Protein AF-A0A7Z9PS27-F1 (afdb_monomer_lite)

Sequence (153 aa):
MKRIVLAVFAALIVLSVTVVIWARYPKLSHPKLITDTVARANERFKTRQGGANDPEQNAYLEPNFLPYWGIRAQQKENEPAEQAVEGWTAVAYDKQGRQVDHQALLKTSDTSDYHKGRDGFQSIYPKLSEAIAREKFVVPADKISLVNELGQN

Radius of gyration: 27.87 Å; chains: 1; bounding box: 44×56×88 Å

Secondary structure (DSSP, 8-state):
-HHHHHHHHHHHHHHHHHHHHHHHSPPPSSHHHHHHHHHHHHHHHHHHHTTTT-TTTBGGG-GGGTTTTT-GGG--TT-HHHHHHHHHHHHHB-TTSPBP-HHHHTTSS--HHHHHHHHHHHHHHHHHHHHHTSSB----HHHHHHHHHTT--

Structure (mmCIF, N/CA/C/O backbone):
data_AF-A0A7Z9PS27-F1
#
_entry.id   AF-A0A7Z9PS27-F1
#
loop_
_atom_site.group_PDB
_atom_site.id
_atom_site.type_symbol
_atom_site.label_atom_id
_atom_site.label_alt_id
_atom_site.label_comp_id
_atom_site.label_asym_id
_atom_site.label_entity_id
_atom_site.label_seq_id
_atom_site.pdbx_PDB_ins_code
_atom_site.Cartn_x
_atom_site.Cartn_y
_atom_site.Cartn_z
_atom_site.occupancy
_atom_site.B_iso_or_equiv
_atom_site.auth_seq_id
_atom_site.auth_comp_id
_atom_site.auth_asym_id
_atom_site.auth_atom_id
_atom_site.pdbx_PDB_model_num
ATOM 1 N N . MET A 1 1 ? -20.879 38.917 54.825 1.00 62.47 1 MET A N 1
ATOM 2 C CA . MET A 1 1 ? -19.775 38.819 53.838 1.00 62.47 1 MET A CA 1
ATOM 3 C C . MET A 1 1 ? -19.169 37.420 53.733 1.00 62.47 1 MET A C 1
ATOM 5 O O . MET A 1 1 ? -19.347 36.822 52.685 1.00 62.47 1 MET A O 1
ATOM 9 N N . LYS A 1 2 ? -18.549 36.836 54.775 1.00 73.06 2 LYS A N 1
ATOM 10 C CA . LYS A 1 2 ? -17.888 35.505 54.685 1.00 73.06 2 LYS A CA 1
ATOM 11 C C . LYS A 1 2 ? -18.762 34.374 54.109 1.00 73.06 2 LYS A C 1
ATOM 13 O O . LYS A 1 2 ? -18.301 33.632 53.254 1.00 73.06 2 LYS A O 1
ATOM 18 N N . ARG A 1 3 ? -20.033 34.276 54.521 1.00 79.94 3 ARG A N 1
ATOM 19 C CA . ARG A 1 3 ? -20.974 33.250 54.020 1.00 79.94 3 ARG A CA 1
ATOM 20 C C . ARG A 1 3 ? -21.334 33.417 52.539 1.00 79.94 3 ARG A C 1
ATOM 22 O O . ARG A 1 3 ? -21.484 32.427 51.841 1.00 79.94 3 ARG A O 1
ATOM 29 N N . ILE A 1 4 ? -21.427 34.661 52.068 1.00 83.25 4 ILE A N 1
ATOM 30 C CA . ILE A 1 4 ? -21.718 34.978 50.662 1.00 83.25 4 ILE A CA 1
ATOM 31 C C . ILE A 1 4 ? -20.498 34.638 49.800 1.00 83.25 4 ILE A C 1
ATOM 33 O O . ILE A 1 4 ? -20.640 33.988 48.775 1.00 83.25 4 ILE A O 1
ATOM 37 N N . VAL A 1 5 ? -19.292 34.990 50.260 1.00 83.69 5 VAL A N 1
ATOM 38 C CA . VAL A 1 5 ? -18.036 34.650 49.569 1.00 83.69 5 VAL A CA 1
ATOM 39 C C . VAL A 1 5 ? -17.852 33.132 49.468 1.00 83.69 5 VAL A C 1
ATOM 41 O O . VAL A 1 5 ? -17.544 32.636 48.391 1.00 83.69 5 VAL A O 1
ATOM 44 N N . LEU A 1 6 ? -18.111 32.386 50.548 1.00 88.06 6 LEU A N 1
ATOM 45 C CA . LEU A 1 6 ? -18.082 30.916 50.545 1.00 88.06 6 LEU A CA 1
ATOM 46 C C . LEU A 1 6 ? -19.096 30.307 49.567 1.00 88.06 6 LEU A C 1
ATOM 48 O O . LEU A 1 6 ? -18.754 29.374 48.845 1.00 88.06 6 LEU A O 1
ATOM 52 N N . ALA A 1 7 ? -20.316 30.846 49.508 1.00 87.69 7 ALA A N 1
ATOM 53 C CA . ALA A 1 7 ? -21.339 30.377 48.577 1.00 87.69 7 ALA A CA 1
ATOM 54 C C . ALA A 1 7 ? -20.946 30.624 47.110 1.00 87.69 7 ALA A C 1
ATOM 56 O O . ALA A 1 7 ? -21.108 29.736 46.275 1.00 87.69 7 ALA A O 1
ATOM 57 N N . VAL A 1 8 ? -20.372 31.792 46.802 1.00 88.94 8 VAL A N 1
ATOM 58 C CA . VAL A 1 8 ? -19.871 32.114 45.454 1.00 88.94 8 VAL A CA 1
ATOM 59 C C . VAL A 1 8 ? -18.703 31.202 45.070 1.00 88.94 8 VAL A C 1
ATOM 61 O O . VAL A 1 8 ? -18.676 30.678 43.959 1.00 88.94 8 VAL A O 1
ATOM 64 N N . PHE A 1 9 ? -17.769 30.952 45.991 1.00 91.56 9 PHE A N 1
ATOM 65 C CA . PHE A 1 9 ? -16.640 30.051 45.742 1.00 91.56 9 PHE A CA 1
ATOM 66 C C . PHE A 1 9 ? -17.099 28.609 45.494 1.00 91.56 9 PHE A C 1
ATOM 68 O O . PHE A 1 9 ? -16.635 27.964 44.556 1.00 91.56 9 PHE A O 1
ATOM 75 N N . ALA A 1 10 ? -18.055 28.115 46.285 1.00 92.44 10 ALA A N 1
ATOM 76 C CA . ALA A 1 10 ? -18.646 26.796 46.080 1.00 92.44 10 ALA A CA 1
ATOM 77 C C . ALA A 1 10 ? -19.357 26.694 44.718 1.00 92.44 10 ALA A C 1
ATOM 79 O O . ALA A 1 10 ? -19.178 25.704 44.010 1.00 92.44 10 ALA A O 1
ATOM 80 N N . ALA A 1 11 ? -20.099 27.729 44.309 1.00 91.69 11 ALA A N 1
ATOM 81 C CA . ALA A 1 11 ? -20.753 27.770 43.002 1.00 91.69 11 ALA A CA 1
ATOM 82 C C . ALA A 1 11 ? -19.742 27.734 41.840 1.00 91.69 11 ALA A C 1
ATOM 84 O O . ALA A 1 11 ? -19.946 26.998 40.876 1.00 91.69 11 ALA A O 1
ATOM 85 N N . LEU A 1 12 ? -18.625 28.464 41.951 1.00 92.88 12 LEU A N 1
ATOM 86 C CA . LEU A 1 12 ? -17.546 28.447 40.955 1.00 92.88 12 LEU A CA 1
ATOM 87 C C . LEU A 1 12 ? -16.874 2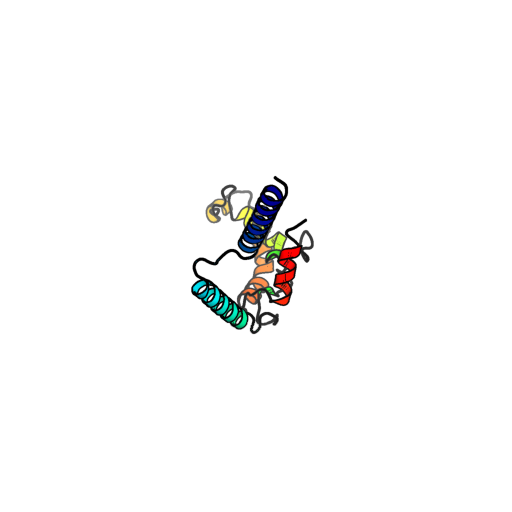7.076 40.848 1.00 92.88 12 LEU A C 1
ATOM 89 O O . LEU A 1 12 ? -16.596 26.623 39.738 1.00 92.88 12 LEU A O 1
ATOM 93 N N . ILE A 1 13 ? -16.651 26.390 41.972 1.00 93.69 13 ILE A N 1
ATOM 94 C CA . ILE A 1 13 ? -16.111 25.024 41.973 1.00 93.69 13 ILE A CA 1
ATOM 95 C C . ILE A 1 13 ? -17.077 24.071 41.261 1.00 93.69 13 ILE A C 1
ATOM 97 O O . ILE A 1 13 ? -16.653 23.331 40.375 1.00 93.69 13 ILE A O 1
ATOM 101 N N . VAL A 1 14 ? -18.373 24.118 41.585 1.00 93.69 14 VAL A N 1
ATOM 102 C CA . VAL A 1 14 ? -19.389 23.266 40.940 1.00 93.69 14 VAL A CA 1
ATOM 103 C C . VAL A 1 14 ? -19.452 23.526 39.434 1.00 93.69 14 VAL A C 1
ATOM 105 O O . VAL A 1 14 ? -19.465 22.579 38.643 1.00 93.69 14 VAL A O 1
ATOM 108 N N . LEU A 1 15 ? -19.430 24.796 39.020 1.00 92.62 15 LEU A N 1
ATOM 109 C CA . LEU A 1 15 ? -19.414 25.174 37.608 1.00 92.62 15 LEU A CA 1
ATOM 110 C C . LEU A 1 15 ? -18.160 24.634 36.904 1.00 92.62 15 LEU A C 1
ATOM 112 O O . LEU A 1 15 ? -18.261 24.027 35.840 1.00 92.62 15 LEU A O 1
ATOM 116 N N . SER A 1 16 ? -16.993 24.789 37.533 1.00 90.94 16 SER A N 1
ATOM 117 C CA . SER A 1 16 ? -15.708 24.342 36.984 1.00 90.94 16 SER A CA 1
ATOM 118 C C . SER A 1 16 ? -15.673 22.825 36.800 1.00 90.94 16 SER A C 1
ATOM 120 O O . SER A 1 16 ? -15.322 22.340 35.727 1.00 90.94 16 SER A O 1
ATOM 122 N N . VAL A 1 17 ? -16.108 22.065 37.811 1.00 91.75 17 VAL A N 1
ATOM 123 C CA . VAL A 1 17 ? -16.201 20.597 37.738 1.00 91.75 17 VAL A CA 1
ATOM 124 C C . VAL A 1 17 ? -17.160 20.167 36.626 1.00 91.75 17 VAL A C 1
ATOM 126 O O . VAL A 1 17 ? -16.844 19.260 35.859 1.00 91.75 17 VAL A O 1
ATOM 129 N N . THR A 1 18 ? -18.298 20.847 36.484 1.00 86.44 18 THR A N 1
ATOM 130 C CA . THR A 1 18 ? -19.286 20.536 35.441 1.00 86.44 18 THR A CA 1
ATOM 131 C C . THR A 1 18 ? -18.715 20.748 34.037 1.00 86.44 18 THR A C 1
ATOM 133 O O . THR A 1 18 ? -18.883 19.888 33.171 1.00 86.44 18 THR A O 1
ATOM 136 N N . VAL A 1 19 ? -17.988 21.849 33.815 1.00 86.44 19 VAL A N 1
ATOM 137 C CA . VAL A 1 19 ? -17.320 22.134 32.533 1.00 86.44 19 VAL A CA 1
ATOM 138 C C . VAL A 1 19 ? -16.235 21.100 32.232 1.00 86.44 19 VAL A C 1
ATOM 140 O O . VAL A 1 19 ? -16.171 20.600 31.111 1.00 86.44 19 VAL A O 1
ATOM 143 N N . VAL A 1 20 ? -15.426 20.720 33.226 1.00 87.81 20 VAL A N 1
ATOM 144 C CA . VAL A 1 20 ? -14.389 19.686 33.063 1.00 87.81 20 VAL A CA 1
ATOM 145 C C . VAL A 1 20 ? -15.002 18.334 32.693 1.00 87.81 20 VAL A C 1
ATOM 147 O O . VAL A 1 20 ? -14.497 17.659 31.798 1.00 87.81 20 VAL A O 1
ATOM 150 N N . ILE A 1 21 ? -16.107 17.938 33.332 1.00 85.38 21 ILE A N 1
ATOM 151 C CA . ILE A 1 21 ? -16.817 16.693 33.004 1.00 85.38 21 ILE A CA 1
ATOM 152 C C . ILE A 1 21 ? -17.379 16.753 31.582 1.00 85.38 21 ILE A C 1
ATOM 154 O O . ILE A 1 21 ? -17.204 15.805 30.821 1.00 85.38 21 ILE A O 1
ATOM 158 N N . TRP A 1 22 ? -18.014 17.861 31.199 1.00 83.25 22 TRP A N 1
ATOM 159 C CA . TRP A 1 22 ? -18.561 18.029 29.852 1.00 83.25 22 TRP A CA 1
ATOM 160 C C . TRP A 1 22 ? -17.472 17.986 28.771 1.00 83.25 22 TRP A C 1
ATOM 162 O O . TRP A 1 22 ? -17.645 17.315 27.757 1.00 83.25 22 TRP A O 1
ATOM 172 N N . ALA A 1 23 ? -16.326 18.629 29.014 1.00 79.19 23 ALA A N 1
ATOM 173 C CA . ALA A 1 23 ? -15.181 18.600 28.107 1.00 79.19 23 ALA A CA 1
ATOM 174 C C . ALA A 1 23 ? -14.543 17.204 28.004 1.00 79.19 23 ALA A C 1
ATOM 176 O O . ALA A 1 23 ? -14.078 16.812 26.936 1.00 79.19 23 ALA A O 1
ATOM 177 N N . ARG A 1 24 ? -14.529 16.436 29.102 1.00 79.94 24 ARG A N 1
ATOM 178 C CA . ARG A 1 24 ? -13.948 15.085 29.141 1.00 79.94 24 ARG A CA 1
ATOM 179 C C . ARG A 1 24 ? -14.873 14.014 28.561 1.00 79.94 24 ARG A C 1
ATOM 181 O O . ARG A 1 24 ? -14.388 12.987 28.097 1.00 79.94 24 ARG A O 1
ATOM 188 N N . TYR A 1 25 ? -16.180 14.262 28.567 1.00 76.06 25 TYR A N 1
ATOM 189 C CA . TYR A 1 25 ? -17.203 13.363 28.035 1.00 76.06 25 TYR A CA 1
ATOM 190 C C . TYR A 1 25 ? -18.105 14.112 27.049 1.00 76.06 25 TYR A C 1
ATOM 192 O O . TYR A 1 25 ? -19.281 14.358 27.350 1.00 76.06 25 TYR A O 1
ATOM 200 N N . PRO A 1 26 ? -17.577 14.489 25.868 1.00 71.56 26 PRO A N 1
ATOM 201 C CA . PRO A 1 26 ? -18.384 15.140 24.851 1.00 71.56 26 PRO A CA 1
ATOM 202 C C . PRO A 1 26 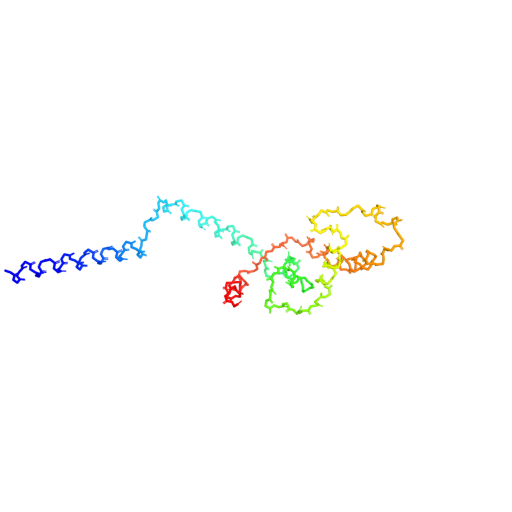? -19.575 14.242 24.505 1.00 71.56 26 PRO A C 1
ATOM 204 O O . PRO A 1 26 ? -19.424 13.053 24.211 1.00 71.56 26 PRO A O 1
ATOM 207 N N . LYS A 1 27 ? -20.788 14.801 24.562 1.00 71.50 27 LYS A N 1
ATOM 208 C CA . LYS A 1 27 ? -21.991 14.067 24.164 1.00 71.50 27 LYS A CA 1
ATOM 209 C C . LYS A 1 27 ? -21.911 13.782 22.669 1.00 71.50 27 LYS A C 1
ATOM 211 O O . LYS A 1 27 ? -21.889 14.702 21.858 1.00 71.50 27 LYS A O 1
ATOM 216 N N . LEU A 1 28 ? -21.902 12.503 22.312 1.00 74.75 28 LEU A N 1
ATOM 217 C CA . LEU A 1 28 ? -22.035 12.086 20.923 1.00 74.75 28 LEU A CA 1
ATOM 218 C C . LEU A 1 28 ? -23.425 12.480 20.416 1.00 74.75 28 LEU A C 1
ATOM 220 O O . LEU A 1 28 ? -24.426 12.142 21.045 1.00 74.75 28 LEU A O 1
ATOM 224 N N . SER A 1 29 ? -23.496 13.155 19.269 1.00 78.81 29 SER A N 1
ATOM 225 C CA . SER A 1 29 ? -24.774 13.572 18.673 1.00 78.81 29 SER A CA 1
ATOM 226 C C . SER A 1 29 ? -25.646 12.376 18.266 1.00 78.81 29 SER A C 1
ATOM 228 O O . SER A 1 29 ? -26.868 12.461 18.304 1.00 78.81 29 SER A O 1
ATOM 230 N N . HIS A 1 30 ? -25.023 11.243 17.916 1.00 81.44 30 HIS A N 1
ATOM 231 C CA . HIS A 1 30 ? -25.706 10.022 17.475 1.00 81.44 30 HIS A CA 1
ATOM 232 C C . HIS A 1 30 ? -24.998 8.770 18.027 1.00 81.44 30 HIS A C 1
ATOM 234 O O . HIS A 1 30 ? -24.335 8.055 17.274 1.00 81.44 30 HIS A O 1
ATOM 240 N N . PRO A 1 31 ? -25.104 8.484 19.338 1.00 81.44 31 PRO A N 1
ATOM 241 C CA . PRO A 1 31 ? -24.325 7.425 19.979 1.00 81.44 31 PRO A CA 1
ATOM 242 C C . PRO A 1 31 ? -24.606 6.050 19.361 1.00 81.44 31 PRO A C 1
ATOM 244 O O . PRO A 1 31 ? -23.666 5.336 19.042 1.00 81.44 31 PRO A O 1
ATOM 247 N N . LYS A 1 32 ? -25.878 5.723 19.084 1.00 85.00 32 LYS A N 1
ATOM 248 C CA . LYS A 1 32 ? -26.259 4.464 18.418 1.00 85.00 32 LYS A CA 1
ATOM 249 C C . LYS A 1 32 ? -25.651 4.329 17.021 1.00 85.00 32 LYS A C 1
ATOM 251 O O . LYS A 1 32 ? -25.054 3.305 16.725 1.00 85.00 32 LYS A O 1
ATOM 256 N N . LEU A 1 33 ? -25.737 5.376 16.194 1.00 84.56 33 LEU A N 1
ATOM 257 C CA . LEU A 1 33 ? -25.166 5.365 14.842 1.00 84.56 33 LEU A CA 1
ATOM 258 C C . LEU A 1 33 ? -23.654 5.119 14.882 1.00 84.56 33 LEU A C 1
ATOM 260 O O . LEU A 1 33 ? -23.137 4.342 14.085 1.00 84.56 33 LEU A O 1
ATOM 264 N N . ILE A 1 34 ? -22.950 5.766 15.813 1.00 83.38 34 ILE A N 1
ATOM 265 C CA . ILE A 1 34 ? -21.505 5.597 15.982 1.00 83.38 34 ILE A CA 1
ATOM 266 C C . ILE A 1 34 ? -21.190 4.176 16.445 1.00 83.38 34 ILE A C 1
ATOM 268 O O . ILE A 1 34 ? -20.352 3.523 15.832 1.00 83.38 34 ILE A O 1
ATOM 272 N N . THR A 1 35 ? -21.883 3.670 17.468 1.00 86.81 35 THR A N 1
ATOM 273 C CA . THR A 1 35 ? -21.694 2.297 17.955 1.00 86.81 35 THR A CA 1
ATOM 274 C C . THR A 1 35 ? -21.947 1.267 16.855 1.00 86.81 35 THR A C 1
ATOM 276 O O . THR A 1 35 ? -21.110 0.391 16.653 1.00 86.81 35 THR A O 1
ATOM 279 N N . ASP A 1 36 ? -23.029 1.406 16.088 1.00 89.19 36 ASP A N 1
ATOM 280 C CA . ASP A 1 36 ? -23.360 0.498 14.985 1.00 89.19 36 ASP A CA 1
ATOM 281 C C . ASP A 1 36 ? -22.331 0.582 13.853 1.00 89.19 36 ASP A C 1
ATOM 283 O O . ASP A 1 36 ? -21.928 -0.434 13.285 1.00 89.19 36 ASP A O 1
ATOM 287 N N . THR A 1 37 ? -21.865 1.792 13.533 1.00 85.62 37 THR A N 1
ATOM 288 C CA . THR A 1 37 ? -20.837 2.006 12.506 1.00 85.62 37 THR A CA 1
ATOM 289 C C . THR A 1 37 ? -19.516 1.368 12.920 1.00 85.62 37 THR A C 1
ATOM 291 O O . THR A 1 37 ? -18.904 0.659 12.122 1.00 85.62 37 THR A O 1
ATOM 294 N N . VAL A 1 38 ? -19.099 1.560 14.173 1.00 87.06 38 VAL A N 1
ATOM 295 C CA . VAL A 1 38 ? -17.887 0.948 14.732 1.00 87.06 38 VAL A CA 1
ATOM 296 C C . VAL A 1 38 ? -18.018 -0.573 14.779 1.00 87.06 38 VAL A C 1
ATOM 298 O O . VAL A 1 38 ? -17.083 -1.271 14.396 1.00 87.06 38 VAL A O 1
ATOM 301 N N . ALA A 1 39 ? -19.174 -1.105 15.183 1.00 88.12 39 ALA A N 1
ATOM 302 C CA . ALA A 1 39 ? -19.421 -2.544 15.204 1.00 88.12 39 ALA A CA 1
ATOM 303 C C . ALA A 1 39 ? -19.296 -3.157 13.800 1.00 88.12 39 ALA A C 1
ATOM 305 O O . ALA A 1 39 ? -18.543 -4.113 13.615 1.00 88.12 39 ALA A O 1
ATOM 306 N N . ARG A 1 40 ? -19.941 -2.554 12.793 1.00 90.31 40 ARG A N 1
ATOM 307 C CA . ARG A 1 40 ? -19.848 -2.996 11.389 1.00 90.31 40 ARG A CA 1
ATOM 308 C C . ARG A 1 40 ? -18.438 -2.854 10.823 1.00 90.31 40 ARG A C 1
ATOM 310 O O . ARG A 1 40 ? -17.996 -3.706 10.055 1.00 90.31 40 ARG A O 1
ATOM 317 N N . ALA A 1 41 ? -17.725 -1.785 11.174 1.00 86.44 41 ALA A N 1
ATOM 318 C CA . ALA A 1 41 ? -16.337 -1.598 10.764 1.00 86.44 41 ALA A CA 1
ATOM 319 C C . ALA A 1 41 ? -15.435 -2.688 11.361 1.00 86.44 41 ALA A C 1
ATOM 321 O O . ALA A 1 41 ? -14.650 -3.290 10.632 1.00 86.44 41 ALA A O 1
ATOM 322 N N . ASN A 1 42 ? -15.605 -3.001 12.648 1.00 87.44 42 ASN A N 1
ATOM 323 C CA . ASN A 1 42 ? -14.871 -4.066 13.328 1.00 87.44 42 ASN A CA 1
ATOM 324 C C . ASN A 1 42 ? -15.184 -5.451 12.762 1.00 87.44 42 ASN A C 1
ATOM 326 O O . ASN A 1 42 ? -14.279 -6.269 12.622 1.00 87.44 42 ASN A O 1
ATOM 330 N N . GLU A 1 43 ? -16.440 -5.727 12.423 1.00 90.56 43 GLU A N 1
ATOM 331 C CA . GLU A 1 43 ? -16.828 -6.982 11.781 1.00 90.56 43 GLU A CA 1
ATOM 332 C C . GLU A 1 43 ? -16.147 -7.128 10.415 1.00 90.56 43 GLU A C 1
ATOM 334 O O . GLU A 1 43 ? -15.424 -8.097 10.189 1.00 90.56 43 GLU A O 1
ATOM 339 N N . ARG A 1 44 ? -16.260 -6.111 9.548 1.00 87.88 44 ARG A N 1
ATOM 340 C CA . ARG A 1 44 ? -15.581 -6.086 8.240 1.00 87.88 44 ARG A CA 1
ATOM 341 C C . ARG A 1 44 ? -14.070 -6.226 8.374 1.00 87.88 44 ARG A C 1
ATOM 343 O O . ARG A 1 44 ? -13.451 -6.922 7.572 1.00 87.88 44 ARG A O 1
ATOM 350 N N . PHE A 1 45 ? -13.482 -5.561 9.365 1.00 88.25 45 PHE A N 1
ATOM 351 C CA . PHE A 1 45 ? -12.063 -5.674 9.666 1.00 88.25 45 PHE A CA 1
ATOM 352 C C . PHE A 1 45 ? -11.701 -7.120 10.008 1.00 88.25 45 PHE A C 1
ATOM 354 O O . PHE A 1 45 ? -10.856 -7.698 9.333 1.00 88.25 45 PHE A O 1
ATOM 361 N N . LYS A 1 46 ? -12.390 -7.745 10.970 1.00 88.50 46 LYS A N 1
ATOM 362 C CA . LYS A 1 46 ? -12.150 -9.144 11.361 1.00 88.50 46 LYS A CA 1
ATOM 363 C C . LYS A 1 46 ? -12.290 -10.110 10.186 1.00 88.50 46 LYS A C 1
ATOM 365 O O . LYS A 1 46 ? -11.424 -10.960 10.009 1.00 88.50 46 LYS A O 1
ATOM 370 N N . THR A 1 47 ? -13.321 -9.954 9.355 1.00 88.94 47 THR A N 1
ATOM 371 C CA . THR A 1 47 ? -13.512 -10.792 8.161 1.00 88.94 47 THR A CA 1
ATOM 372 C C . THR A 1 47 ? -12.346 -10.657 7.181 1.00 88.94 47 THR A C 1
ATOM 374 O O . THR A 1 47 ? -11.859 -11.659 6.667 1.00 88.94 47 THR A O 1
ATOM 377 N N . ARG A 1 48 ? -11.853 -9.434 6.945 1.00 86.88 48 ARG A N 1
ATOM 378 C CA . ARG A 1 48 ? -10.710 -9.186 6.048 1.00 86.88 48 ARG A CA 1
ATOM 379 C C . ARG A 1 48 ? -9.375 -9.666 6.613 1.00 86.88 48 ARG A C 1
ATOM 381 O O . ARG A 1 48 ? -8.477 -9.965 5.837 1.00 86.88 48 ARG A O 1
ATOM 388 N N . GLN A 1 49 ? -9.243 -9.741 7.937 1.00 91.81 49 GLN A N 1
ATOM 389 C CA . GLN A 1 49 ? -8.029 -10.219 8.603 1.00 91.81 49 GLN A CA 1
ATOM 390 C C . GLN A 1 49 ? -7.847 -11.744 8.517 1.00 91.81 49 GLN A C 1
ATOM 392 O O . GLN A 1 49 ? -6.746 -12.240 8.758 1.00 91.81 49 GLN A O 1
ATOM 397 N N . GLY A 1 50 ? -8.884 -12.503 8.143 1.00 89.25 50 GLY A N 1
ATOM 398 C CA . GLY A 1 50 ? -8.740 -13.930 7.853 1.00 89.25 50 GLY A CA 1
ATOM 399 C C . GLY A 1 50 ? -7.730 -14.152 6.723 1.00 89.25 50 GLY A C 1
ATOM 400 O O . GLY A 1 50 ? -7.942 -13.661 5.615 1.00 89.25 50 GLY A O 1
ATOM 401 N N . GLY A 1 51 ? -6.629 -14.853 7.007 1.00 85.38 51 GLY A N 1
ATOM 402 C CA . GLY A 1 51 ? -5.528 -15.070 6.057 1.00 85.38 51 GLY A CA 1
ATOM 403 C C . GLY A 1 51 ? -4.630 -13.848 5.817 1.00 85.38 51 GLY A C 1
ATOM 404 O O . GLY A 1 51 ? -3.778 -13.892 4.941 1.00 85.38 51 GLY A O 1
ATOM 405 N N . ALA A 1 52 ? -4.772 -12.753 6.577 1.00 91.25 52 ALA A N 1
ATOM 406 C CA . ALA A 1 52 ? -3.915 -11.575 6.396 1.00 91.25 52 ALA A CA 1
ATOM 407 C C . ALA A 1 52 ? -2.443 -11.851 6.740 1.00 91.25 52 ALA A C 1
ATOM 409 O O . ALA A 1 52 ? -1.557 -11.241 6.156 1.00 91.25 52 ALA A O 1
ATOM 410 N N . ASN A 1 53 ? -2.171 -12.787 7.648 1.00 90.56 53 ASN A N 1
ATOM 411 C CA . ASN A 1 53 ? -0.809 -13.185 8.013 1.00 90.56 53 ASN A CA 1
ATOM 412 C C . ASN A 1 53 ? -0.231 -14.315 7.147 1.00 90.56 53 ASN A C 1
ATOM 414 O O . ASN A 1 53 ? 0.869 -14.776 7.432 1.00 90.56 53 ASN A O 1
ATOM 418 N N . ASP A 1 54 ? -0.950 -14.762 6.117 1.00 92.50 54 ASP A N 1
ATOM 419 C CA . ASP A 1 54 ? -0.494 -15.819 5.216 1.00 92.50 54 ASP A CA 1
ATOM 420 C C . ASP A 1 54 ? 0.219 -15.203 3.993 1.00 92.50 54 ASP A C 1
ATOM 422 O O . ASP A 1 54 ? -0.440 -14.539 3.184 1.00 92.50 54 ASP A O 1
ATOM 426 N N . PRO A 1 55 ? 1.545 -15.388 3.831 1.00 89.31 55 PRO A N 1
ATOM 427 C CA . PRO A 1 55 ? 2.284 -14.847 2.693 1.00 89.31 55 PRO A CA 1
ATOM 428 C C . PRO A 1 55 ? 1.838 -15.410 1.340 1.00 89.31 55 PRO A C 1
ATOM 430 O O . PRO A 1 55 ? 1.964 -14.711 0.335 1.00 89.31 55 PRO A O 1
ATOM 433 N N . GLU A 1 56 ? 1.295 -16.630 1.296 1.00 91.50 56 GLU A N 1
ATOM 434 C CA . GLU A 1 56 ? 0.823 -17.256 0.055 1.00 91.50 56 GLU A CA 1
ATOM 435 C C . GLU A 1 56 ? -0.517 -16.666 -0.400 1.00 91.50 56 GLU A C 1
ATOM 437 O O . GLU A 1 56 ? -0.792 -16.580 -1.595 1.00 91.50 56 GLU A O 1
ATOM 442 N N . GLN A 1 57 ? -1.335 -16.186 0.541 1.00 91.88 57 GLN A N 1
ATOM 443 C CA . GLN A 1 57 ? -2.642 -15.588 0.246 1.00 91.88 57 GLN A CA 1
ATOM 444 C C . GLN A 1 57 ? -2.616 -14.063 0.181 1.00 91.88 57 GLN A C 1
ATOM 446 O O . GLN A 1 57 ? -3.517 -13.471 -0.416 1.00 91.88 57 GLN A O 1
ATOM 451 N N . ASN A 1 58 ? -1.630 -13.412 0.803 1.00 92.75 58 ASN A N 1
ATOM 452 C CA . ASN A 1 58 ? -1.593 -11.964 0.950 1.00 92.75 58 ASN A CA 1
ATOM 453 C C . ASN A 1 58 ? -0.411 -11.330 0.214 1.00 92.75 58 ASN A C 1
ATOM 455 O O . ASN A 1 58 ? 0.741 -11.388 0.646 1.00 92.75 58 ASN A O 1
ATOM 459 N N . ALA A 1 59 ? -0.735 -10.633 -0.867 1.00 91.94 59 ALA A N 1
ATOM 460 C CA . ALA A 1 59 ? 0.180 -9.851 -1.681 1.00 91.94 59 ALA A CA 1
ATOM 461 C C . ALA A 1 59 ? 0.927 -8.772 -0.879 1.00 91.94 59 ALA A C 1
ATOM 463 O O . ALA A 1 59 ? 2.081 -8.493 -1.180 1.00 91.94 59 ALA A O 1
ATOM 464 N N . TYR A 1 60 ? 0.320 -8.217 0.181 1.00 88.88 60 TYR A N 1
ATOM 465 C CA . TYR A 1 60 ? 0.968 -7.227 1.057 1.00 88.88 60 TYR A CA 1
ATOM 466 C C . TYR A 1 60 ? 2.228 -7.765 1.755 1.00 88.88 60 TYR A C 1
ATOM 468 O O . TYR A 1 60 ? 3.048 -6.989 2.232 1.00 88.88 60 TYR A O 1
ATOM 476 N N . LEU A 1 61 ? 2.381 -9.087 1.862 1.00 87.69 61 LEU A N 1
ATOM 477 C CA . LEU A 1 61 ? 3.518 -9.712 2.534 1.00 87.69 61 LEU A CA 1
ATOM 478 C C . LEU A 1 61 ? 4.661 -10.087 1.583 1.00 87.69 61 LEU A C 1
ATOM 480 O O . LEU A 1 61 ? 5.648 -10.654 2.044 1.00 87.69 61 LEU A O 1
ATOM 484 N N . GLU A 1 62 ? 4.559 -9.799 0.280 1.00 88.56 62 GLU A N 1
ATOM 485 C CA . GLU A 1 62 ? 5.592 -10.189 -0.683 1.00 88.56 62 GLU A CA 1
ATOM 486 C C . GLU A 1 62 ? 6.923 -9.428 -0.440 1.00 88.56 62 GLU A C 1
ATOM 488 O O . GLU A 1 62 ? 7.003 -8.218 -0.644 1.00 88.56 62 GLU A O 1
ATOM 493 N N . PRO A 1 63 ? 8.022 -10.101 -0.054 1.00 84.50 63 PRO A N 1
ATOM 494 C CA . PRO A 1 63 ? 9.230 -9.415 0.407 1.00 84.50 63 PRO A CA 1
ATOM 495 C C . PRO A 1 63 ? 9.794 -8.369 -0.560 1.00 84.50 63 PRO A C 1
ATOM 497 O O . PRO A 1 63 ? 10.276 -7.329 -0.119 1.00 84.50 63 PRO A O 1
ATOM 500 N N . ASN A 1 64 ? 9.698 -8.615 -1.871 1.00 83.19 64 ASN A N 1
ATOM 501 C CA . ASN A 1 64 ? 10.292 -7.743 -2.886 1.00 83.19 64 ASN A CA 1
ATOM 502 C C . ASN A 1 64 ? 9.585 -6.388 -3.044 1.00 83.19 64 ASN A C 1
ATOM 504 O O . ASN A 1 64 ? 10.192 -5.479 -3.602 1.00 83.19 64 ASN A O 1
ATOM 508 N N . PHE A 1 65 ? 8.342 -6.224 -2.571 1.00 84.75 65 PHE A N 1
ATOM 509 C CA . PHE A 1 65 ? 7.660 -4.924 -2.645 1.00 84.75 65 PHE A CA 1
ATOM 510 C C . PHE A 1 65 ? 7.140 -4.393 -1.300 1.00 84.75 65 PHE A C 1
ATOM 512 O O . PHE A 1 65 ? 6.460 -3.365 -1.285 1.00 84.75 65 PHE A O 1
ATOM 519 N N . LEU A 1 66 ? 7.537 -4.995 -0.166 1.00 79.50 66 LEU A N 1
ATOM 520 C CA . LEU A 1 66 ? 7.277 -4.445 1.179 1.00 79.50 66 LEU A CA 1
ATOM 521 C C . LEU A 1 66 ? 7.662 -2.960 1.316 1.00 79.50 66 LEU A C 1
ATOM 523 O O . LEU A 1 66 ? 6.857 -2.203 1.873 1.00 79.50 66 LEU A O 1
ATOM 527 N N . PRO A 1 67 ? 8.822 -2.512 0.785 1.00 73.75 67 PRO A N 1
ATOM 528 C CA . PRO A 1 67 ? 9.191 -1.097 0.797 1.00 73.75 67 PRO A CA 1
ATOM 529 C C . PRO A 1 67 ? 8.162 -0.206 0.087 1.00 73.75 67 PRO A C 1
ATOM 531 O O . PRO A 1 67 ? 7.855 0.887 0.556 1.00 73.75 67 PRO A O 1
ATOM 534 N N . TYR A 1 68 ? 7.568 -0.700 -1.004 1.00 73.44 68 TYR A N 1
ATOM 535 C CA . TYR A 1 68 ? 6.636 0.057 -1.836 1.00 73.44 68 TYR A CA 1
ATOM 536 C C . TYR A 1 68 ? 5.231 0.168 -1.227 1.00 73.44 68 TYR A C 1
ATOM 538 O O . TYR A 1 68 ? 4.575 1.198 -1.370 1.00 73.44 68 TYR A O 1
ATOM 546 N N . TRP A 1 69 ? 4.752 -0.844 -0.494 1.00 78.88 69 TRP A N 1
ATOM 547 C CA . TRP A 1 69 ? 3.423 -0.785 0.144 1.00 78.88 69 TRP A CA 1
ATOM 548 C C . TRP A 1 69 ? 3.370 0.064 1.421 1.00 78.88 69 TRP A C 1
ATOM 550 O O . TRP A 1 69 ? 2.339 0.093 2.095 1.00 78.88 69 TRP A O 1
ATOM 560 N N . GLY A 1 70 ? 4.452 0.771 1.759 1.00 65.69 70 GLY A N 1
ATOM 561 C CA . GLY A 1 70 ? 4.465 1.753 2.840 1.00 65.69 70 GLY A CA 1
ATOM 562 C C . GLY A 1 70 ? 4.984 1.243 4.185 1.00 65.69 70 GLY A C 1
ATOM 563 O O . GLY A 1 70 ? 4.806 1.935 5.189 1.00 65.69 70 GLY A O 1
ATOM 564 N N . ILE A 1 71 ? 5.676 0.096 4.242 1.00 62.69 71 ILE A N 1
ATOM 565 C CA . ILE A 1 71 ? 6.439 -0.292 5.443 1.00 62.69 71 ILE A CA 1
ATOM 566 C C . ILE A 1 71 ? 7.763 0.482 5.463 1.00 62.69 71 ILE A C 1
ATOM 568 O O . ILE A 1 71 ? 8.838 -0.070 5.238 1.00 62.69 71 ILE A O 1
ATOM 572 N N . ARG A 1 72 ? 7.693 1.786 5.760 1.00 56.28 72 ARG A N 1
ATOM 573 C CA . ARG A 1 72 ? 8.878 2.665 5.819 1.00 56.28 72 ARG A CA 1
ATOM 574 C C . ARG A 1 72 ? 9.931 2.195 6.826 1.00 56.28 72 ARG A C 1
ATOM 576 O O . ARG A 1 72 ? 11.116 2.368 6.592 1.00 56.28 72 ARG A O 1
ATOM 583 N N . ALA A 1 73 ? 9.531 1.536 7.916 1.00 55.81 73 ALA A N 1
ATOM 584 C CA . ALA A 1 73 ? 10.482 0.987 8.892 1.00 55.81 73 ALA A CA 1
ATOM 585 C C . ALA A 1 73 ? 11.356 -0.159 8.351 1.00 55.81 73 ALA A C 1
ATOM 587 O O . ALA A 1 73 ? 12.321 -0.546 9.003 1.00 55.81 73 ALA A O 1
ATOM 588 N N . GLN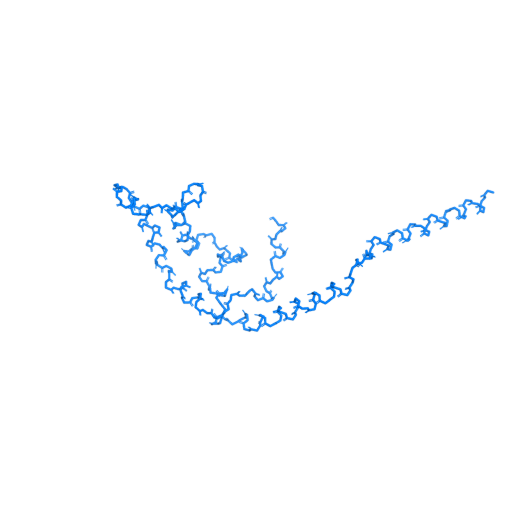 A 1 74 ? 11.014 -0.721 7.188 1.00 56.69 74 GLN A N 1
ATOM 589 C CA . GLN A 1 74 ? 11.789 -1.767 6.518 1.00 56.69 74 GLN A CA 1
ATOM 590 C C . GLN A 1 74 ? 12.335 -1.305 5.161 1.00 56.69 74 GLN A C 1
ATOM 592 O O . GLN A 1 74 ? 12.936 -2.111 4.454 1.00 56.69 74 GLN A O 1
ATOM 597 N N . GLN A 1 75 ? 12.157 -0.026 4.804 1.00 58.72 75 GLN A N 1
ATOM 598 C CA . GLN A 1 75 ? 12.772 0.553 3.615 1.00 58.72 75 GLN A CA 1
ATOM 599 C C . GLN A 1 75 ? 14.286 0.569 3.820 1.00 58.72 75 GLN A C 1
ATOM 601 O O . GLN A 1 75 ? 14.814 1.306 4.654 1.00 58.72 75 GLN A O 1
ATOM 606 N N . LYS A 1 76 ? 14.995 -0.252 3.050 1.00 60.91 76 LYS A N 1
ATOM 607 C CA . LYS A 1 76 ? 16.373 0.072 2.704 1.00 60.91 76 LYS A CA 1
ATOM 608 C C . LYS A 1 76 ? 16.299 1.048 1.540 1.00 60.91 76 LYS A C 1
ATOM 610 O O . LYS A 1 76 ? 15.506 0.851 0.624 1.00 60.91 76 LYS A O 1
ATOM 615 N N . GLU A 1 77 ? 17.097 2.105 1.586 1.00 60.62 77 GLU A N 1
ATOM 616 C CA . GLU A 1 77 ? 17.265 2.968 0.420 1.00 60.62 77 GLU A CA 1
ATOM 617 C C . GLU A 1 77 ? 17.747 2.117 -0.767 1.00 60.62 77 GLU A C 1
ATOM 619 O O . GLU A 1 77 ? 18.614 1.256 -0.589 1.00 60.62 77 GLU A O 1
ATOM 624 N N . ASN A 1 78 ? 17.229 2.385 -1.971 1.00 63.56 78 ASN A N 1
ATOM 625 C CA . ASN A 1 78 ? 17.646 1.749 -3.229 1.00 63.56 78 ASN A CA 1
ATOM 626 C C . ASN A 1 78 ? 17.257 0.270 -3.408 1.00 63.56 78 ASN A C 1
ATOM 628 O O . ASN A 1 78 ? 17.998 -0.490 -4.037 1.00 63.56 78 ASN A O 1
ATOM 632 N N . GLU A 1 79 ? 16.094 -0.156 -2.914 1.00 77.50 79 GLU A N 1
ATOM 633 C CA . GLU A 1 79 ? 15.611 -1.511 -3.200 1.00 77.50 79 GLU A CA 1
ATOM 634 C C . GLU A 1 79 ? 15.300 -1.687 -4.707 1.00 77.50 79 GLU A C 1
ATOM 636 O O . GLU A 1 79 ? 14.710 -0.796 -5.328 1.00 77.50 79 GLU A O 1
ATOM 641 N N . PRO A 1 80 ? 15.654 -2.829 -5.335 1.00 83.25 80 PRO A N 1
ATOM 642 C CA . PRO A 1 80 ? 15.549 -2.999 -6.788 1.00 83.25 80 PRO A CA 1
ATOM 643 C C . PRO A 1 80 ? 14.142 -2.775 -7.358 1.00 83.25 80 PRO A C 1
ATOM 645 O O . PRO A 1 80 ? 13.993 -2.263 -8.466 1.00 83.25 80 PRO A O 1
ATOM 648 N N . ALA A 1 81 ? 13.101 -3.147 -6.608 1.00 83.56 81 ALA A N 1
ATOM 649 C CA . ALA A 1 81 ? 11.719 -2.947 -7.031 1.00 83.56 81 ALA A CA 1
ATOM 650 C C . ALA A 1 81 ? 11.306 -1.469 -7.012 1.00 83.56 81 ALA A C 1
ATOM 652 O O . ALA A 1 81 ? 10.591 -1.027 -7.908 1.00 83.56 81 ALA A O 1
ATOM 653 N N . GLU A 1 82 ? 11.785 -0.701 -6.033 1.00 83.38 82 GLU A N 1
ATOM 654 C CA . GLU A 1 82 ? 11.552 0.742 -5.948 1.00 83.38 82 GLU A CA 1
ATOM 655 C C . GLU A 1 82 ? 12.229 1.451 -7.124 1.00 83.38 82 GLU A C 1
ATOM 657 O O . GLU A 1 82 ? 11.560 2.147 -7.883 1.00 83.38 82 GLU A O 1
ATOM 662 N N . GLN A 1 83 ? 13.504 1.145 -7.387 1.00 86.50 83 GLN A N 1
ATOM 663 C CA . GLN A 1 83 ? 14.242 1.699 -8.528 1.00 86.50 83 GLN A CA 1
ATOM 664 C C . GLN A 1 83 ? 13.597 1.365 -9.879 1.00 86.50 83 GLN A C 1
ATOM 666 O O . GLN A 1 83 ? 13.563 2.202 -10.782 1.00 86.50 83 GLN A O 1
ATOM 671 N N . ALA A 1 84 ? 13.078 0.146 -10.036 1.00 89.88 84 ALA A N 1
ATOM 672 C CA . ALA A 1 84 ? 12.395 -0.269 -11.255 1.00 89.88 84 ALA A CA 1
ATOM 673 C C . ALA A 1 84 ? 11.074 0.493 -11.467 1.00 89.88 84 ALA A C 1
ATOM 675 O O . ALA A 1 84 ? 10.781 0.920 -12.586 1.00 89.88 84 ALA A O 1
ATOM 676 N N . VAL A 1 85 ? 10.286 0.696 -10.405 1.00 88.06 85 VAL A N 1
ATOM 677 C CA . VAL A 1 85 ? 9.027 1.456 -10.470 1.00 88.06 85 VAL A CA 1
ATOM 678 C C . VAL A 1 85 ? 9.290 2.944 -10.692 1.00 88.06 85 VAL A C 1
ATOM 680 O O . VAL A 1 85 ? 8.643 3.553 -11.545 1.00 88.06 85 VAL A O 1
ATOM 683 N N . GLU A 1 86 ? 10.245 3.535 -9.978 1.00 87.69 86 GLU A N 1
ATOM 684 C CA . GLU A 1 86 ? 10.635 4.938 -10.145 1.00 87.69 86 GLU A CA 1
ATOM 685 C C . GLU A 1 86 ? 11.206 5.199 -11.539 1.00 87.69 86 GLU A C 1
ATOM 687 O O . GLU A 1 86 ? 10.787 6.142 -12.212 1.00 87.69 86 GLU A O 1
ATOM 692 N N . GLY A 1 87 ? 12.095 4.321 -12.014 1.00 90.06 87 GLY A N 1
ATOM 693 C CA . GLY A 1 87 ? 12.690 4.403 -13.345 1.00 90.06 87 GLY A CA 1
ATOM 694 C C . GLY A 1 87 ? 11.648 4.335 -14.460 1.00 90.06 87 GLY A C 1
ATOM 695 O O . GLY A 1 87 ? 11.731 5.099 -15.420 1.00 90.06 87 GLY A O 1
ATOM 696 N N . TRP A 1 88 ? 10.629 3.480 -14.325 1.00 92.38 88 TRP A N 1
ATOM 697 C CA . TRP A 1 88 ? 9.506 3.460 -15.264 1.00 92.38 88 TRP A CA 1
ATOM 698 C C . TRP A 1 88 ? 8.622 4.700 -15.143 1.00 92.38 88 TRP A C 1
ATOM 700 O O . TRP A 1 88 ? 8.275 5.306 -16.153 1.00 92.38 88 TRP A O 1
ATOM 710 N N . THR A 1 89 ? 8.290 5.122 -13.923 1.00 89.50 89 THR A N 1
ATOM 711 C CA . THR A 1 89 ? 7.438 6.298 -13.683 1.00 89.50 89 THR A CA 1
ATOM 712 C C . THR A 1 89 ? 8.049 7.564 -14.284 1.00 89.50 89 THR A C 1
ATOM 714 O O . THR A 1 89 ? 7.331 8.347 -14.904 1.00 89.50 89 THR A O 1
ATOM 717 N N . ALA A 1 90 ? 9.371 7.725 -14.178 1.00 88.75 90 ALA A N 1
ATOM 718 C CA . ALA A 1 90 ? 10.110 8.866 -14.715 1.00 88.75 90 ALA A CA 1
ATOM 719 C C . ALA A 1 90 ? 10.013 9.012 -16.245 1.00 88.75 90 ALA A C 1
ATOM 721 O O . ALA A 1 90 ? 10.146 10.122 -16.757 1.00 88.75 90 ALA A O 1
ATOM 722 N N . VAL A 1 91 ? 9.786 7.911 -16.973 1.00 88.75 91 VAL A N 1
ATOM 723 C CA . VAL A 1 91 ? 9.686 7.904 -18.445 1.00 88.75 91 VAL A CA 1
ATOM 724 C C . VAL A 1 91 ? 8.263 7.667 -18.951 1.00 88.75 91 VAL A C 1
ATOM 726 O O . VAL A 1 91 ? 7.965 7.945 -20.113 1.00 88.75 91 VAL A O 1
ATOM 729 N N . ALA A 1 92 ? 7.376 7.148 -18.100 1.00 88.19 92 ALA A N 1
ATOM 730 C CA . ALA A 1 92 ? 5.984 6.879 -18.439 1.00 88.19 92 ALA A CA 1
ATOM 731 C C . ALA A 1 92 ? 5.073 8.097 -18.282 1.00 88.19 92 ALA A C 1
ATOM 733 O O . ALA A 1 92 ? 4.038 8.168 -18.949 1.00 88.19 92 ALA A O 1
ATOM 734 N N . TYR A 1 93 ? 5.465 9.056 -17.443 1.00 88.56 93 TYR A N 1
ATOM 735 C CA . TYR A 1 93 ? 4.710 10.275 -17.190 1.00 88.56 93 TYR A CA 1
ATOM 736 C C . TYR A 1 93 ? 5.553 11.522 -17.451 1.00 88.56 93 TYR A C 1
ATOM 738 O O . TYR A 1 93 ? 6.759 11.544 -17.216 1.00 88.56 93 TYR A O 1
ATOM 746 N N . ASP A 1 94 ? 4.908 12.580 -17.935 1.00 84.75 94 ASP A N 1
ATOM 747 C CA . ASP A 1 94 ? 5.526 13.894 -18.055 1.00 84.75 94 ASP A CA 1
ATOM 748 C C . ASP A 1 94 ? 5.584 14.625 -16.699 1.00 84.75 94 ASP A C 1
ATOM 750 O O . ASP A 1 94 ? 5.070 14.165 -15.677 1.00 84.75 94 ASP A O 1
ATOM 754 N N . LYS A 1 95 ? 6.188 15.819 -16.685 1.00 82.44 95 LYS A N 1
ATOM 755 C CA . LYS A 1 95 ? 6.333 16.647 -15.472 1.00 82.44 95 LYS A CA 1
ATOM 756 C C . LYS A 1 95 ? 4.999 17.094 -14.859 1.00 82.44 95 LYS A C 1
ATOM 758 O O . LYS A 1 95 ? 4.989 17.598 -13.741 1.00 82.44 95 LYS A O 1
ATOM 763 N N . GLN A 1 96 ? 3.895 16.966 -15.592 1.00 85.25 96 GLN A N 1
ATOM 764 C CA . GLN A 1 96 ? 2.542 17.272 -15.138 1.00 85.25 96 GLN A CA 1
ATOM 765 C C . GLN A 1 96 ? 1.779 16.005 -14.713 1.00 85.25 96 GLN A C 1
ATOM 767 O O . GLN A 1 96 ? 0.598 16.094 -14.382 1.00 85.25 96 GLN A O 1
ATOM 772 N N . GLY A 1 97 ? 2.432 14.837 -14.716 1.00 83.81 97 GLY A N 1
ATOM 773 C CA . GLY A 1 97 ? 1.825 13.554 -14.375 1.00 83.81 97 GLY A CA 1
ATOM 774 C C . GLY A 1 97 ? 0.933 12.981 -15.478 1.00 83.81 97 GLY A C 1
ATOM 775 O O . GLY A 1 97 ? 0.126 12.095 -15.207 1.00 83.81 97 GLY A O 1
ATOM 776 N N . ARG A 1 98 ? 1.029 13.478 -16.717 1.00 88.06 98 ARG A N 1
ATOM 777 C CA . ARG A 1 98 ? 0.268 12.944 -17.855 1.00 88.06 98 ARG A CA 1
ATOM 778 C C . ARG A 1 98 ? 1.048 11.815 -18.506 1.00 88.06 98 ARG A C 1
ATOM 780 O O . ARG A 1 98 ? 2.265 11.899 -18.634 1.00 88.06 98 ARG A O 1
ATOM 787 N N . GLN A 1 99 ? 0.342 10.777 -18.938 1.00 87.25 99 GLN A N 1
ATOM 788 C CA . GLN A 1 99 ? 0.965 9.656 -19.629 1.00 87.25 99 GLN A CA 1
ATOM 789 C C . GLN A 1 99 ? 1.644 10.127 -20.923 1.00 87.25 99 GLN A C 1
ATOM 791 O O . GLN A 1 99 ? 1.057 10.871 -21.712 1.00 87.25 99 GLN A O 1
ATOM 796 N N . VAL A 1 100 ? 2.883 9.687 -21.132 1.00 87.75 100 VAL A N 1
ATOM 797 C CA . VAL A 1 100 ? 3.665 9.984 -22.334 1.00 87.75 100 VAL A CA 1
ATOM 798 C C . VAL A 1 100 ? 3.160 9.141 -23.508 1.00 87.75 100 VAL A C 1
ATOM 800 O O . VAL A 1 100 ? 2.878 7.952 -23.361 1.00 87.75 100 VAL A O 1
ATOM 803 N N . ASP A 1 101 ? 3.093 9.733 -24.704 1.00 89.38 101 ASP A N 1
ATOM 804 C CA . ASP A 1 101 ? 2.908 8.967 -25.940 1.00 89.38 101 ASP A CA 1
ATOM 805 C C . ASP A 1 101 ? 4.192 8.188 -26.256 1.00 89.38 101 ASP A 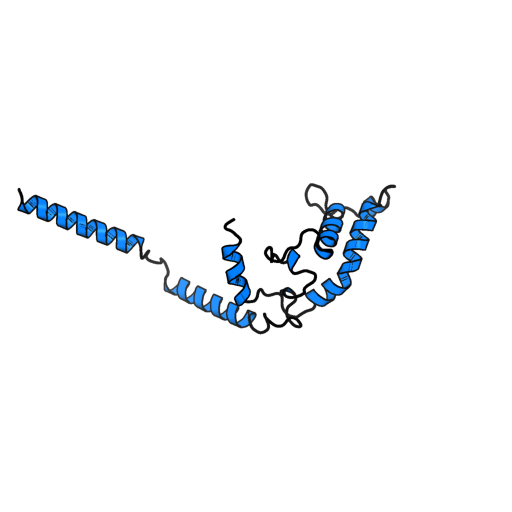C 1
ATOM 807 O O . ASP A 1 101 ? 5.144 8.695 -26.857 1.00 89.38 101 ASP A O 1
ATOM 811 N N . HIS A 1 102 ? 4.213 6.927 -25.835 1.00 88.31 102 HIS A N 1
ATOM 812 C CA . HIS A 1 102 ? 5.351 6.038 -26.032 1.00 88.31 102 HIS A CA 1
ATOM 813 C C . HIS A 1 102 ? 5.665 5.782 -27.514 1.00 88.31 102 HIS A C 1
ATOM 815 O O . HIS A 1 102 ? 6.826 5.567 -27.855 1.00 88.31 102 HIS A O 1
ATOM 821 N N . GLN A 1 103 ? 4.669 5.812 -28.409 1.00 88.12 103 GLN A N 1
ATOM 822 C CA . GLN A 1 103 ? 4.908 5.597 -29.840 1.00 88.12 103 GLN A CA 1
ATOM 823 C C . GLN A 1 103 ? 5.601 6.799 -30.475 1.00 88.12 103 GLN A C 1
ATOM 825 O O . GLN A 1 103 ? 6.443 6.624 -31.356 1.00 88.12 103 GLN A O 1
ATOM 830 N N . ALA A 1 104 ? 5.251 8.012 -30.048 1.00 87.56 104 ALA A N 1
ATOM 831 C CA . ALA A 1 104 ? 5.958 9.221 -30.453 1.00 87.56 104 ALA A CA 1
ATOM 832 C C . ALA A 1 104 ? 7.377 9.258 -29.866 1.00 87.56 104 ALA A C 1
ATOM 834 O O . ALA A 1 104 ? 8.323 9.572 -30.587 1.00 87.56 104 ALA A O 1
ATOM 835 N N . LEU A 1 105 ? 7.534 8.873 -28.594 1.00 84.50 105 LEU A N 1
ATOM 836 C CA . LEU A 1 105 ? 8.829 8.820 -27.914 1.00 84.50 105 LEU A CA 1
ATOM 837 C C . LEU A 1 105 ? 9.800 7.850 -28.601 1.00 84.50 105 LEU A C 1
ATOM 839 O O . LEU A 1 105 ? 10.948 8.194 -28.828 1.00 84.50 105 LEU A O 1
ATOM 843 N N . LEU A 1 106 ? 9.335 6.671 -29.017 1.00 87.69 106 LEU A N 1
ATOM 844 C CA . LEU A 1 106 ? 10.170 5.675 -29.703 1.00 87.69 106 LEU A CA 1
ATOM 845 C C . LEU A 1 106 ? 10.647 6.094 -31.104 1.00 87.69 106 LEU A C 1
ATOM 847 O O . LEU A 1 106 ? 11.478 5.410 -31.695 1.00 87.69 106 LEU A O 1
ATOM 851 N N . LYS A 1 107 ? 10.118 7.194 -31.652 1.00 88.69 107 LYS A N 1
ATOM 852 C CA . LYS A 1 107 ? 10.558 7.765 -32.934 1.00 88.69 107 LYS A CA 1
ATOM 853 C C . LYS A 1 107 ? 11.667 8.807 -32.765 1.00 88.69 107 LYS A C 1
ATOM 855 O O . LYS A 1 107 ? 12.184 9.286 -33.774 1.00 88.69 107 LYS A O 1
ATOM 860 N N . THR A 1 108 ? 12.012 9.194 -31.534 1.00 83.38 108 THR A N 1
ATOM 861 C CA . THR A 1 108 ? 13.146 10.086 -31.266 1.00 83.38 108 THR A CA 1
ATOM 862 C C . THR A 1 108 ? 14.460 9.300 -31.292 1.00 83.38 108 THR A C 1
ATOM 864 O O . THR A 1 108 ? 14.479 8.074 -31.220 1.00 83.38 108 THR A O 1
ATOM 867 N N . SER A 1 109 ? 15.583 10.003 -31.441 1.00 66.94 109 SER A N 1
ATOM 868 C CA . SER A 1 109 ? 16.909 9.381 -31.550 1.00 66.94 109 SER A CA 1
ATOM 869 C C . SER A 1 109 ? 17.511 8.939 -30.214 1.00 66.94 109 SER A C 1
ATOM 871 O O . SER A 1 109 ? 18.461 8.163 -30.222 1.00 66.94 109 SER A O 1
ATOM 873 N N . ASP A 1 110 ? 17.003 9.444 -29.087 1.00 83.12 110 ASP A N 1
ATOM 874 C CA . ASP A 1 110 ? 17.482 9.090 -27.749 1.00 83.12 110 ASP A CA 1
ATOM 875 C C . ASP A 1 110 ? 16.343 8.487 -26.922 1.00 83.12 110 ASP A C 1
ATOM 877 O O . ASP A 1 110 ? 15.460 9.188 -26.425 1.00 83.12 110 ASP A O 1
ATOM 881 N N . THR A 1 111 ? 16.359 7.159 -26.826 1.00 88.19 111 THR A N 1
ATOM 882 C CA . THR A 1 111 ? 15.388 6.344 -26.083 1.00 88.19 111 THR A CA 1
ATOM 883 C C . THR A 1 111 ? 16.071 5.492 -25.011 1.00 88.19 111 THR A C 1
ATOM 885 O O . THR A 1 111 ? 15.460 4.561 -24.481 1.00 88.19 111 THR A O 1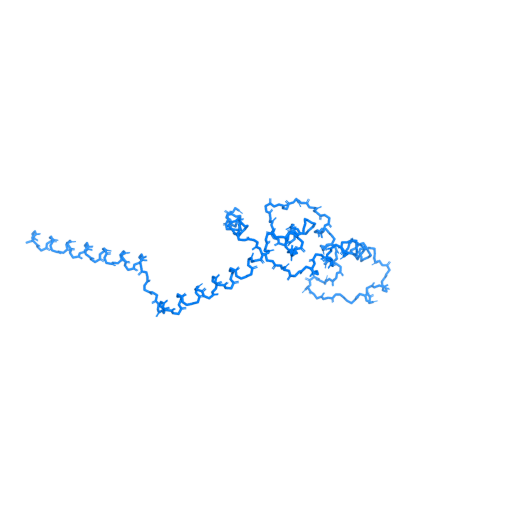
ATOM 888 N N . SER A 1 112 ? 17.333 5.790 -24.674 1.00 89.94 112 SER A N 1
ATOM 889 C CA . SER A 1 112 ? 18.136 4.988 -23.739 1.00 89.94 112 SER A CA 1
ATOM 890 C C . SER A 1 112 ? 17.458 4.864 -22.372 1.00 89.94 112 SER A C 1
ATOM 892 O O . SER A 1 112 ? 17.251 3.756 -21.871 1.00 89.94 112 SER A O 1
ATOM 894 N N . ASP A 1 113 ? 17.019 5.990 -21.807 1.00 88.38 113 ASP A N 1
ATOM 895 C CA . ASP A 1 113 ? 16.336 6.016 -20.509 1.00 88.38 113 ASP A CA 1
ATOM 896 C C . ASP A 1 113 ? 14.976 5.312 -20.556 1.00 88.38 113 ASP A C 1
ATOM 898 O O . ASP A 1 113 ? 14.608 4.613 -19.611 1.00 88.38 113 ASP A O 1
ATOM 902 N N . TYR A 1 114 ? 14.258 5.421 -21.680 1.00 90.06 114 TYR A N 1
ATOM 903 C CA . TYR A 1 114 ? 13.000 4.703 -21.882 1.00 90.06 114 TYR A CA 1
ATOM 904 C C . TYR A 1 114 ? 13.208 3.186 -21.846 1.00 90.06 114 TYR A C 1
ATOM 906 O O . TYR A 1 114 ? 12.501 2.485 -21.121 1.00 90.06 114 TYR A O 1
ATOM 914 N N . HIS A 1 115 ? 14.189 2.674 -22.596 1.00 92.00 115 HIS A N 1
ATOM 915 C CA . HIS A 1 115 ? 14.506 1.247 -22.600 1.00 92.00 115 HIS A CA 1
ATOM 916 C C . HIS A 1 115 ? 14.977 0.777 -21.227 1.00 92.00 115 HIS A C 1
ATOM 918 O O . HIS A 1 115 ? 14.474 -0.227 -20.735 1.00 92.00 115 HIS A O 1
ATOM 924 N N . LYS A 1 116 ? 15.847 1.540 -20.558 1.00 92.75 116 LYS A N 1
ATOM 925 C CA . LYS A 1 116 ? 16.311 1.221 -19.204 1.00 92.75 116 LYS A CA 1
ATOM 926 C C . LYS A 1 116 ? 15.157 1.140 -18.198 1.00 92.75 116 LYS A C 1
ATOM 928 O O . LYS A 1 116 ? 15.082 0.172 -17.444 1.00 92.75 116 LYS A O 1
ATOM 933 N N . GLY A 1 117 ? 14.252 2.122 -18.196 1.00 91.75 117 GLY A N 1
ATOM 934 C CA . GLY A 1 117 ? 13.083 2.135 -17.312 1.00 91.75 117 GLY A CA 1
ATOM 935 C C . GLY A 1 117 ? 12.119 0.985 -17.607 1.00 91.75 117 GLY A C 1
ATOM 936 O O . GLY A 1 117 ? 11.687 0.283 -16.693 1.00 91.75 117 GLY A O 1
ATOM 937 N N . ARG A 1 118 ? 11.830 0.740 -18.892 1.00 92.94 118 ARG A N 1
ATOM 938 C CA . ARG A 1 118 ? 10.973 -0.369 -19.331 1.00 92.94 118 ARG A CA 1
ATOM 939 C C . ARG A 1 118 ? 11.555 -1.723 -18.939 1.00 92.94 118 ARG A C 1
ATOM 941 O O . ARG A 1 118 ? 10.844 -2.537 -18.363 1.00 92.94 118 ARG A O 1
ATOM 948 N N . ASP A 1 119 ? 12.823 -1.964 -19.252 1.00 94.38 119 ASP A N 1
ATOM 949 C CA . ASP A 1 119 ? 13.480 -3.250 -19.022 1.00 94.38 119 ASP A CA 1
ATOM 950 C C . ASP A 1 119 ? 13.651 -3.503 -17.512 1.00 94.38 119 ASP A C 1
ATOM 952 O O . ASP A 1 119 ? 13.436 -4.620 -17.036 1.00 94.38 119 ASP A O 1
ATOM 956 N N . GLY A 1 120 ? 13.923 -2.445 -16.734 1.00 93.12 120 GLY A N 1
ATOM 957 C CA . GLY A 1 120 ? 13.902 -2.480 -15.271 1.00 93.12 120 GLY A CA 1
ATOM 958 C C . GLY A 1 120 ? 12.545 -2.924 -14.721 1.00 93.12 120 GLY A C 1
ATOM 959 O O . GLY A 1 120 ? 12.476 -3.888 -13.958 1.00 93.12 120 GLY A O 1
ATOM 960 N N . PHE A 1 121 ? 11.449 -2.301 -15.160 1.00 92.88 121 PHE A N 1
ATOM 961 C CA . PHE A 1 121 ? 10.101 -2.701 -14.743 1.00 92.88 121 PHE A CA 1
ATOM 962 C C . PH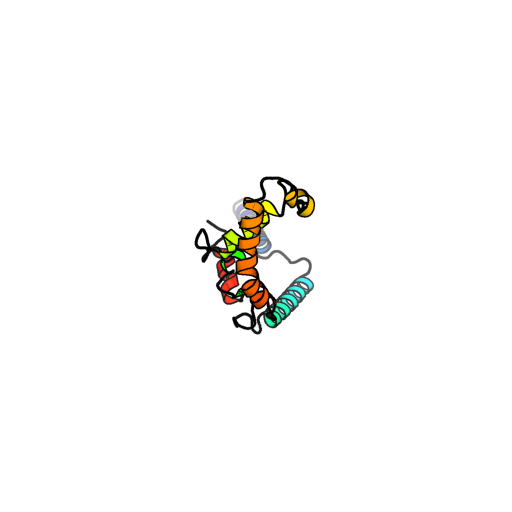E A 1 121 ? 9.720 -4.105 -15.232 1.00 92.88 121 PHE A C 1
ATOM 964 O O . PHE A 1 121 ? 9.145 -4.901 -14.490 1.00 92.88 121 PHE A O 1
ATOM 971 N N . GLN A 1 122 ? 10.090 -4.456 -16.463 1.00 94.69 122 GLN A N 1
ATOM 972 C CA . GLN A 1 122 ? 9.838 -5.780 -17.026 1.00 94.69 122 GLN A CA 1
ATOM 973 C C . GLN A 1 122 ? 10.536 -6.885 -16.219 1.00 94.69 122 GLN A C 1
ATOM 975 O O . GLN A 1 122 ? 9.987 -7.978 -16.092 1.00 94.69 122 GLN A O 1
ATOM 980 N N . SER A 1 123 ? 11.697 -6.601 -15.619 1.00 93.81 123 SER A N 1
ATOM 981 C CA . SER A 1 123 ? 12.414 -7.564 -14.775 1.00 93.81 123 SER A CA 1
ATOM 982 C C . SER A 1 123 ? 11.677 -7.920 -13.473 1.00 93.81 123 SER A C 1
ATOM 984 O O . SER A 1 123 ? 11.771 -9.057 -13.008 1.00 93.81 123 SER A O 1
ATOM 986 N N . ILE A 1 124 ? 10.899 -6.988 -12.908 1.00 91.88 124 ILE A N 1
ATOM 987 C CA . ILE A 1 124 ? 10.121 -7.208 -11.674 1.00 91.88 124 ILE A CA 1
ATOM 988 C C . ILE A 1 124 ? 8.689 -7.682 -11.946 1.00 91.88 124 ILE A C 1
ATOM 990 O O . ILE A 1 124 ? 8.033 -8.215 -11.048 1.00 91.88 124 ILE A O 1
ATOM 994 N N . TYR A 1 125 ? 8.207 -7.526 -13.182 1.00 91.62 125 TYR A N 1
ATOM 995 C CA . TYR A 1 125 ? 6.830 -7.828 -13.566 1.00 91.62 125 TYR A CA 1
ATOM 996 C C . TYR A 1 125 ? 6.377 -9.265 -13.248 1.00 91.62 125 TYR A C 1
ATOM 998 O O . TYR A 1 125 ? 5.276 -9.401 -12.720 1.00 91.62 125 TYR A O 1
ATOM 1006 N N . PRO A 1 126 ? 7.167 -10.338 -13.476 1.00 93.31 126 PRO A N 1
ATOM 1007 C CA . PRO A 1 126 ? 6.721 -11.699 -13.166 1.00 93.31 126 PRO A CA 1
ATOM 1008 C C . PRO A 1 126 ? 6.372 -11.887 -11.686 1.00 93.31 126 PRO A C 1
ATOM 1010 O O . PRO A 1 126 ? 5.299 -12.391 -11.363 1.00 93.31 126 PRO A O 1
ATOM 1013 N N . LYS A 1 127 ? 7.237 -11.403 -10.786 1.00 90.00 127 LYS A N 1
ATOM 1014 C CA . LYS A 1 127 ? 7.004 -11.468 -9.337 1.00 90.00 127 LYS A CA 1
ATOM 1015 C C . LYS A 1 127 ? 5.853 -10.572 -8.902 1.00 90.00 127 LYS A C 1
ATOM 1017 O O . LYS A 1 127 ? 5.087 -10.946 -8.021 1.00 90.00 127 LYS A O 1
ATOM 1022 N N . LEU A 1 128 ? 5.721 -9.396 -9.517 1.00 90.69 128 LEU A N 1
ATOM 1023 C CA . LEU A 1 128 ? 4.597 -8.505 -9.246 1.00 90.69 128 LEU A CA 1
ATOM 1024 C C . LEU A 1 128 ? 3.285 -9.178 -9.648 1.00 90.69 128 LEU A C 1
ATOM 1026 O O . LEU A 1 128 ? 2.343 -9.176 -8.866 1.00 90.69 128 LEU A O 1
ATOM 1030 N N . SER A 1 129 ? 3.247 -9.790 -10.834 1.00 92.81 129 SER A N 1
ATOM 1031 C CA . SER A 1 129 ? 2.090 -10.518 -11.351 1.00 92.81 129 SER A CA 1
ATOM 1032 C C . SER A 1 129 ? 1.709 -11.691 -10.450 1.00 92.81 129 SER A C 1
ATOM 1034 O O . SER A 1 129 ? 0.527 -11.897 -10.202 1.00 92.81 129 SER A O 1
ATOM 1036 N N . GLU A 1 130 ? 2.689 -12.444 -9.950 1.00 92.38 130 GLU A N 1
ATOM 1037 C CA . GLU A 1 130 ? 2.461 -13.522 -8.984 1.00 92.38 130 GLU A CA 1
ATOM 1038 C C . GLU A 1 130 ? 1.898 -12.983 -7.664 1.00 92.38 130 GLU A C 1
ATOM 1040 O O . GLU A 1 130 ? 0.910 -13.503 -7.149 1.00 92.38 130 GLU A O 1
ATOM 1045 N N . ALA A 1 131 ? 2.486 -11.907 -7.134 1.00 91.12 131 ALA A N 1
ATOM 1046 C CA . ALA A 1 131 ? 2.046 -11.304 -5.885 1.00 91.12 131 ALA A CA 1
ATOM 1047 C C . ALA A 1 131 ? 0.610 -10.781 -5.986 1.00 91.12 131 ALA A C 1
ATOM 1049 O O . ALA A 1 131 ? -0.217 -11.136 -5.156 1.00 91.12 131 ALA A O 1
ATOM 1050 N N . ILE A 1 132 ? 0.275 -9.994 -7.013 1.00 90.56 132 ILE A N 1
ATOM 1051 C CA . ILE A 1 132 ? -1.073 -9.414 -7.162 1.00 90.56 132 ILE A CA 1
ATOM 1052 C C . ILE A 1 132 ? -2.142 -10.440 -7.552 1.00 90.56 132 ILE A C 1
ATOM 1054 O O . ILE A 1 132 ? -3.327 -10.139 -7.444 1.00 90.56 132 ILE A O 1
ATOM 1058 N N . ALA A 1 133 ? -1.745 -11.630 -8.014 1.00 93.94 133 ALA A N 1
ATOM 1059 C CA . ALA A 1 133 ? -2.667 -12.734 -8.266 1.00 93.94 133 ALA A CA 1
ATOM 1060 C C . ALA A 1 133 ? -3.149 -13.411 -6.972 1.00 93.94 133 ALA A C 1
ATOM 1062 O O . ALA A 1 133 ? -4.111 -14.181 -7.008 1.00 93.94 133 ALA A O 1
ATOM 1063 N N . ARG A 1 134 ? -2.504 -13.135 -5.832 1.00 92.31 134 ARG A N 1
ATOM 1064 C CA . ARG A 1 134 ? -2.943 -13.630 -4.525 1.00 92.31 134 ARG A CA 1
ATOM 1065 C C . ARG A 1 134 ? -4.293 -13.020 -4.156 1.00 92.31 134 ARG A C 1
ATOM 1067 O O . ARG A 1 134 ? -4.612 -11.887 -4.507 1.00 92.31 134 ARG A O 1
ATOM 1074 N N . GLU A 1 135 ? -5.087 -13.778 -3.411 1.00 91.56 135 GLU A N 1
ATOM 1075 C CA . GLU A 1 135 ? -6.478 -13.428 -3.106 1.00 91.56 135 GLU A CA 1
ATOM 1076 C C . GLU A 1 135 ? -6.613 -12.125 -2.296 1.00 91.56 135 GLU A C 1
ATOM 1078 O O . GLU A 1 135 ? -7.641 -11.445 -2.356 1.00 91.56 135 GLU A O 1
ATOM 1083 N N . LYS A 1 136 ? -5.592 -11.768 -1.507 1.00 90.50 136 LYS A N 1
ATOM 1084 C CA . LYS A 1 136 ? -5.670 -10.692 -0.516 1.00 90.50 136 LYS A CA 1
ATOM 1085 C C . LYS A 1 136 ? -4.580 -9.648 -0.723 1.00 90.50 136 LYS A C 1
ATOM 1087 O O . LYS A 1 136 ? -3.445 -9.954 -1.071 1.00 90.50 136 LYS A O 1
ATOM 1092 N N . PHE A 1 137 ? -4.931 -8.407 -0.400 1.00 91.56 137 PHE A N 1
ATOM 1093 C CA . PHE A 1 137 ? -4.002 -7.300 -0.184 1.00 91.56 137 PHE A CA 1
ATOM 1094 C C . PHE A 1 137 ? -4.469 -6.528 1.055 1.00 91.56 137 PHE A C 1
ATOM 1096 O O . PHE A 1 137 ? -5.283 -5.605 0.972 1.00 91.56 137 PHE A O 1
ATOM 1103 N N . VAL A 1 138 ? -4.055 -6.993 2.235 1.00 90.69 138 VAL A N 1
ATOM 1104 C CA . VAL A 1 138 ? -4.532 -6.484 3.533 1.00 90.69 138 VAL A CA 1
ATOM 1105 C C . VAL A 1 138 ? -3.352 -6.307 4.480 1.00 90.69 138 VAL A C 1
ATOM 1107 O O . VAL A 1 138 ? -2.536 -7.207 4.616 1.00 90.69 138 VAL A O 1
ATOM 1110 N N . VAL A 1 139 ? -3.280 -5.181 5.189 1.00 88.88 139 VAL A N 1
ATOM 1111 C CA . VAL A 1 139 ? -2.290 -4.997 6.261 1.00 88.88 139 VAL A CA 1
ATOM 1112 C C . VAL A 1 139 ? -2.686 -5.864 7.468 1.00 88.88 139 VAL A C 1
ATOM 1114 O O . VAL A 1 139 ? -3.789 -5.672 7.996 1.00 88.88 139 VAL A O 1
ATOM 1117 N N . PRO A 1 140 ? -1.832 -6.796 7.930 1.00 89.50 140 PRO A N 1
ATOM 1118 C CA . PRO A 1 140 ? -2.081 -7.565 9.144 1.00 89.50 140 PRO A CA 1
ATOM 1119 C C . PRO A 1 140 ? -2.310 -6.678 10.363 1.00 89.50 140 PRO A C 1
ATOM 1121 O O . PRO A 1 140 ? -1.624 -5.672 10.542 1.00 89.50 140 PRO A O 1
ATOM 1124 N N . ALA A 1 141 ? -3.256 -7.061 11.219 1.00 87.12 141 ALA A N 1
ATOM 1125 C CA . ALA A 1 141 ? -3.640 -6.282 12.395 1.00 87.12 141 ALA A CA 1
ATOM 1126 C C . ALA A 1 141 ? -2.457 -5.939 13.321 1.00 87.12 141 ALA A C 1
ATOM 1128 O O . ALA A 1 141 ? -2.385 -4.821 13.826 1.00 87.12 141 ALA A O 1
ATOM 1129 N N . ASP A 1 142 ? -1.511 -6.865 13.492 1.00 83.56 142 ASP A N 1
ATOM 1130 C CA . ASP A 1 142 ? -0.286 -6.697 14.286 1.00 83.56 142 ASP A CA 1
ATOM 1131 C C . ASP A 1 142 ? 0.696 -5.671 13.693 1.00 83.56 142 ASP A C 1
ATOM 1133 O O . ASP A 1 142 ? 1.550 -5.151 14.408 1.00 83.56 142 ASP A O 1
ATOM 1137 N N . LYS A 1 143 ? 0.546 -5.324 12.409 1.00 75.94 143 LYS A N 1
ATOM 1138 C CA . LYS A 1 143 ? 1.369 -4.323 11.713 1.00 75.94 143 LYS A CA 1
ATOM 1139 C C . LYS A 1 143 ? 0.715 -2.938 11.641 1.00 75.94 143 LYS A C 1
ATOM 1141 O O . LYS A 1 143 ? 1.386 -1.979 11.272 1.00 75.94 143 LYS A O 1
ATOM 1146 N N . ILE A 1 144 ? -0.561 -2.798 12.013 1.00 74.00 144 ILE A N 1
ATOM 1147 C CA . ILE A 1 144 ? -1.291 -1.514 11.963 1.00 74.00 144 ILE A CA 1
ATOM 1148 C C . ILE A 1 144 ? -0.832 -0.558 13.076 1.00 74.00 144 ILE A C 1
ATOM 1150 O O . ILE A 1 144 ? -0.777 0.652 12.865 1.00 74.00 144 ILE A O 1
ATOM 1154 N N . SER A 1 145 ? -0.445 -1.078 14.243 1.00 57.91 145 SER A N 1
ATOM 1155 C CA . SER A 1 145 ? 0.082 -0.279 15.362 1.00 57.91 145 SER A CA 1
ATOM 1156 C C . SER A 1 145 ? 1.426 0.389 15.048 1.00 57.91 145 SER A C 1
ATOM 1158 O O . SER A 1 145 ? 1.661 1.503 15.507 1.00 57.91 145 SER A O 1
ATOM 1160 N N . LEU A 1 146 ? 2.261 -0.226 14.203 1.00 48.88 146 LEU A N 1
ATOM 1161 C CA . LEU A 1 146 ? 3.559 0.326 13.788 1.00 48.88 146 LEU A CA 1
ATOM 1162 C C . LEU A 1 146 ? 3.431 1.577 12.895 1.00 48.88 146 LEU A C 1
ATOM 1164 O O . LEU A 1 146 ? 4.351 2.387 12.842 1.00 48.88 146 LEU A O 1
ATOM 1168 N N . VAL A 1 147 ? 2.292 1.784 12.222 1.00 47.28 147 VAL A N 1
ATOM 1169 C CA . VAL A 1 147 ? 2.071 2.953 11.344 1.00 47.28 147 VAL A CA 1
ATOM 1170 C C . VAL A 1 147 ? 1.813 4.236 12.147 1.00 47.28 147 VAL A C 1
ATOM 1172 O O . VAL A 1 147 ? 2.157 5.324 11.690 1.00 47.28 147 VAL A O 1
ATOM 1175 N N . ASN A 1 148 ? 1.273 4.131 13.366 1.00 40.97 148 ASN A N 1
ATOM 1176 C CA . ASN A 1 148 ? 0.991 5.300 14.208 1.00 40.97 148 ASN A CA 1
ATOM 1177 C C . ASN A 1 148 ? 2.227 5.847 14.941 1.00 40.97 148 ASN A C 1
ATOM 1179 O O . ASN A 1 148 ? 2.244 7.028 15.281 1.00 40.97 148 ASN A O 1
ATOM 1183 N N . GLU A 1 149 ? 3.259 5.031 15.165 1.00 38.09 149 GLU A N 1
ATOM 1184 C CA . GLU A 1 149 ? 4.492 5.467 15.845 1.00 38.09 149 GLU A CA 1
ATOM 1185 C C . GLU A 1 149 ? 5.518 6.085 14.878 1.00 38.09 149 GLU A C 1
ATOM 1187 O O . GLU A 1 149 ? 6.337 6.904 15.283 1.00 38.09 149 GLU A O 1
ATOM 1192 N N . LEU A 1 150 ? 5.442 5.769 13.580 1.00 43.41 150 LEU A N 1
ATOM 1193 C CA . LEU A 1 150 ? 6.379 6.258 12.556 1.00 43.41 150 LEU A CA 1
ATOM 1194 C C . LEU A 1 150 ? 5.950 7.576 11.886 1.00 43.41 150 LEU A C 1
ATOM 1196 O O . LEU A 1 150 ? 6.684 8.111 11.061 1.00 43.41 150 LEU A O 1
ATOM 1200 N N . GLY A 1 151 ? 4.769 8.102 12.222 1.00 36.44 151 GLY A N 1
ATOM 1201 C CA . GLY A 1 151 ? 4.267 9.396 11.743 1.00 36.44 151 GLY A CA 1
ATOM 1202 C C . GLY A 1 151 ? 4.605 10.586 12.648 1.00 36.44 151 GLY A C 1
ATOM 1203 O O . GLY A 1 151 ? 4.033 11.657 12.452 1.00 36.44 151 GLY A O 1
ATOM 1204 N N . GLN A 1 152 ? 5.460 10.399 13.661 1.00 35.12 152 GLN A N 1
ATOM 1205 C CA . GLN A 1 152 ? 5.779 11.420 14.672 1.00 35.12 152 GLN A CA 1
ATOM 1206 C C . GLN A 1 152 ? 7.255 11.852 14.728 1.00 35.12 152 GLN A C 1
ATOM 1208 O O . GLN A 1 152 ? 7.596 12.633 15.614 1.00 35.12 152 GLN A O 1
ATOM 1213 N N . ASN A 1 153 ? 8.104 11.410 13.792 1.00 35.62 153 ASN A N 1
ATOM 1214 C CA . ASN A 1 153 ? 9.502 11.856 13.696 1.00 35.62 153 ASN A CA 1
ATOM 1215 C C . ASN A 1 153 ? 9.751 12.666 12.426 1.00 35.62 153 ASN A C 1
ATOM 1217 O O . ASN A 1 153 ? 9.393 12.160 11.338 1.00 35.62 153 ASN A O 1
#

Foldseek 3Di:
DVVVVVVVVVVVVVVVVVVVVCVVDPDDPCVPVVVVVVVVVVVVVVVQLVCCPPQQQALCPQVLCVCVVPPVVPDDPPRLQVCLQVLLQPQQADPVRHGDPVVVVVPDPDCPSVCVSVVSVVVCVVVNVSSVVRNHHDHNPVCVVVVVVVVPD

pLDDT: mean 82.71, std 13.19, range [35.12, 94.69]